Protein AF-A0A2V5J280-F1 (afdb_monomer)

Foldseek 3Di:
DDFQLVVVVVVVVVVVVVVVVVVVVVVVDPPDDDDDPPPPPDDDPPPPPDPDPDDPSLVSLLVVLVVLLVVLLVVLCVVCVVVVNNVLSVLLVLVPDPDDPRDDLCRVCVVVVHDSVVNVVVNVVSVVSSVVSSLVSSVVRDPDSVCSVVVVVVSVVSNVD

Secondary structure (DSSP, 8-state):
--BHHHHHHHHHHHHHHHHHHHHHHHHT-SS--PPPGGG--S----------SS-HHHHHHHHHHHHHHHHHHHHHHHHHHHTT-HHHHHHHHHTSS--TTPPPHHHHHHHHT--HHHHHHHHHHHHHHHHHHHHHHHHTTBSSGGGHHHHHHHHHHHHH-

Mean predicted aligned error: 12.56 Å

Structure (mmCIF, N/CA/C/O backbone):
data_AF-A0A2V5J280-F1
#
_entry.id   AF-A0A2V5J280-F1
#
loop_
_atom_site.group_PDB
_atom_site.id
_atom_site.type_symbol
_atom_site.label_atom_id
_atom_site.label_alt_id
_atom_site.label_comp_id
_atom_site.label_asym_id
_atom_site.label_entity_id
_atom_site.label_seq_id
_atom_site.pdbx_PDB_ins_code
_atom_site.Cartn_x
_atom_site.Cartn_y
_atom_site.Cartn_z
_atom_site.occupancy
_atom_site.B_iso_or_equiv
_atom_site.auth_seq_id
_atom_site.auth_comp_id
_atom_site.auth_asym_id
_atom_site.auth_atom_id
_atom_site.pdbx_PDB_model_num
ATOM 1 N N . LYS A 1 1 ? 8.731 -17.520 -13.869 1.00 51.38 1 LYS A N 1
ATOM 2 C CA . LYS A 1 1 ? 8.816 -16.417 -12.886 1.00 51.38 1 LYS A CA 1
ATOM 3 C C . LYS A 1 1 ? 8.892 -15.123 -13.667 1.00 51.38 1 LYS A C 1
ATOM 5 O O . LYS A 1 1 ? 9.883 -14.901 -14.351 1.00 51.38 1 LYS A O 1
ATOM 10 N N . GLY A 1 2 ? 7.802 -14.371 -13.708 1.00 60.06 2 GLY A N 1
ATOM 11 C CA . GLY A 1 2 ? 7.665 -13.209 -14.581 1.00 60.06 2 GLY A CA 1
ATOM 12 C C . GLY A 1 2 ? 6.849 -12.150 -13.865 1.00 60.06 2 GLY A C 1
ATOM 13 O O . GLY A 1 2 ? 5.784 -12.450 -13.335 1.00 60.06 2 GLY A O 1
ATOM 14 N N . ARG A 1 3 ? 7.379 -10.931 -13.819 1.00 78.38 3 ARG A N 1
ATOM 15 C CA . ARG A 1 3 ? 6.724 -9.770 -13.221 1.00 78.38 3 ARG A CA 1
ATOM 16 C C . ARG A 1 3 ? 6.436 -8.783 -14.330 1.00 78.38 3 ARG A C 1
ATOM 18 O O . ARG A 1 3 ? 7.346 -8.456 -15.098 1.00 78.38 3 ARG A O 1
ATOM 25 N N . LEU A 1 4 ? 5.190 -8.328 -14.426 1.00 73.00 4 LEU A N 1
ATOM 26 C CA . LEU A 1 4 ? 4.756 -7.458 -15.515 1.00 73.00 4 LEU A CA 1
ATOM 27 C C . LEU A 1 4 ? 5.586 -6.166 -15.553 1.00 73.00 4 LEU A C 1
ATOM 29 O O . LEU A 1 4 ? 6.034 -5.765 -16.621 1.00 73.00 4 LEU A O 1
ATOM 33 N N . ARG A 1 5 ? 5.892 -5.588 -14.383 1.00 82.38 5 ARG A N 1
ATOM 34 C CA . ARG A 1 5 ? 6.800 -4.441 -14.220 1.00 82.38 5 ARG A CA 1
ATOM 35 C C . ARG A 1 5 ? 8.151 -4.668 -14.899 1.00 82.38 5 ARG A C 1
ATOM 37 O O . ARG A 1 5 ? 8.549 -3.883 -15.754 1.00 82.38 5 ARG A O 1
ATOM 44 N N . SER A 1 6 ? 8.866 -5.732 -14.523 1.00 71.19 6 SER A N 1
ATOM 45 C CA . SER A 1 6 ? 10.226 -5.975 -15.022 1.00 71.19 6 SER A CA 1
ATOM 46 C C . SER A 1 6 ? 10.218 -6.250 -16.524 1.00 71.19 6 SER A C 1
ATOM 48 O O . SER A 1 6 ? 11.116 -5.815 -17.242 1.00 71.19 6 SER A O 1
ATOM 50 N N . PHE A 1 7 ? 9.174 -6.927 -17.005 1.00 71.19 7 PHE A N 1
ATOM 51 C CA . PHE A 1 7 ? 8.955 -7.150 -18.427 1.00 71.19 7 PHE A CA 1
ATOM 52 C C . PHE A 1 7 ? 8.720 -5.839 -19.192 1.00 71.19 7 PHE A C 1
ATOM 54 O O . PHE A 1 7 ? 9.367 -5.611 -20.214 1.00 71.19 7 PHE A O 1
ATOM 61 N N . LEU A 1 8 ? 7.844 -4.957 -18.699 1.00 68.62 8 LEU A N 1
ATOM 62 C CA . LEU A 1 8 ? 7.559 -3.659 -19.321 1.00 68.62 8 LEU A CA 1
ATOM 63 C C . LEU A 1 8 ? 8.782 -2.740 -19.308 1.00 68.62 8 LEU A C 1
ATOM 65 O O . LEU A 1 8 ? 9.104 -2.140 -20.329 1.00 68.62 8 LEU A O 1
ATOM 69 N N . LEU A 1 9 ? 9.497 -2.675 -18.187 1.00 74.19 9 LEU A N 1
ATOM 70 C CA . LEU A 1 9 ? 10.717 -1.886 -18.049 1.00 74.19 9 LEU A CA 1
ATOM 71 C C . LEU A 1 9 ? 11.825 -2.381 -18.987 1.00 74.19 9 LEU A C 1
ATOM 73 O O . LEU A 1 9 ? 12.452 -1.582 -19.682 1.00 74.19 9 LEU A O 1
ATOM 77 N N . GLY A 1 10 ? 12.028 -3.699 -19.061 1.00 64.44 10 GLY A N 1
ATOM 78 C CA . GLY A 1 10 ? 12.940 -4.310 -20.025 1.00 64.44 10 GLY A CA 1
ATOM 79 C C . GLY A 1 10 ? 12.536 -3.995 -21.466 1.00 64.44 10 GLY A C 1
ATOM 80 O O . GLY A 1 10 ? 13.361 -3.529 -22.248 1.00 64.44 10 GLY A O 1
ATOM 81 N N . SER A 1 11 ? 11.254 -4.161 -21.800 1.00 55.62 11 SER A N 1
ATOM 82 C CA . SER A 1 11 ? 10.712 -3.867 -23.136 1.00 55.62 11 SER A CA 1
ATOM 83 C C . SER A 1 11 ? 10.899 -2.398 -23.520 1.00 55.62 11 SER A C 1
ATOM 85 O O . SER A 1 11 ? 11.323 -2.103 -24.636 1.00 55.62 11 SER A O 1
ATOM 87 N N . LEU A 1 12 ? 10.664 -1.475 -22.584 1.00 55.09 12 LEU A N 1
ATOM 88 C CA . LEU A 1 12 ? 10.869 -0.042 -22.780 1.00 55.09 12 LEU A CA 1
ATOM 89 C C . LEU A 1 12 ? 12.350 0.299 -22.999 1.00 55.09 12 LEU A C 1
ATOM 91 O O . LEU A 1 12 ? 12.671 1.070 -23.901 1.00 55.09 12 LEU A O 1
ATOM 95 N N . LYS A 1 13 ? 13.266 -0.304 -22.229 1.00 67.88 13 LYS A N 1
ATOM 96 C CA . LYS A 1 13 ? 14.717 -0.150 -22.433 1.00 67.88 13 LYS A CA 1
ATOM 97 C C . LYS A 1 13 ? 15.140 -0.623 -23.821 1.00 67.88 13 LYS A C 1
ATOM 99 O O . LYS A 1 13 ? 15.868 0.093 -24.509 1.00 67.88 13 LYS A O 1
ATOM 104 N N . TYR A 1 14 ? 14.672 -1.798 -24.244 1.00 65.56 14 TYR A N 1
ATOM 105 C CA . TYR A 1 14 ? 14.968 -2.326 -25.576 1.00 65.56 14 TYR A CA 1
ATOM 106 C C . TYR A 1 14 ? 14.427 -1.415 -26.675 1.00 65.56 14 TYR A C 1
ATOM 108 O O . TYR A 1 14 ? 15.167 -1.101 -27.606 1.00 65.56 14 TYR A O 1
ATOM 116 N N . PHE A 1 15 ? 13.190 -0.937 -26.534 1.00 53.22 15 PHE A N 1
ATOM 117 C CA . PHE A 1 15 ? 12.576 0.001 -27.469 1.00 53.22 15 PHE A CA 1
ATOM 118 C C . PHE A 1 15 ? 13.385 1.302 -27.596 1.00 53.22 15 PHE A C 1
ATOM 120 O O . PHE A 1 15 ? 13.767 1.682 -28.700 1.00 53.22 15 PHE A O 1
ATOM 127 N N . LEU A 1 16 ? 13.739 1.949 -26.480 1.00 59.25 16 LEU A N 1
ATOM 128 C CA . LEU A 1 16 ? 14.529 3.189 -26.493 1.00 59.25 16 LEU A CA 1
ATOM 129 C C . LEU A 1 16 ? 15.941 2.983 -27.067 1.00 59.25 16 LEU A C 1
ATOM 131 O O . LEU A 1 16 ? 16.455 3.836 -27.795 1.00 59.25 16 LEU A O 1
ATOM 135 N N . ALA A 1 17 ? 16.577 1.847 -26.769 1.00 66.00 17 ALA A N 1
ATOM 136 C CA . ALA A 1 17 ? 17.884 1.502 -27.323 1.00 66.00 17 ALA A CA 1
ATOM 137 C C . ALA A 1 17 ? 17.823 1.221 -28.834 1.00 66.00 17 ALA A C 1
ATOM 139 O O . ALA A 1 17 ? 18.771 1.538 -29.558 1.00 66.00 17 ALA A O 1
ATOM 140 N N . ASP A 1 18 ? 16.737 0.620 -29.323 1.00 62.66 18 ASP A N 1
ATOM 141 C CA . ASP A 1 18 ? 16.501 0.397 -30.750 1.00 62.66 18 ASP A CA 1
ATOM 142 C C . ASP A 1 18 ? 16.244 1.710 -31.495 1.00 62.66 18 ASP A C 1
ATOM 144 O O . ASP A 1 18 ? 16.925 1.992 -32.480 1.00 62.66 18 ASP A O 1
ATOM 148 N N . GLU A 1 19 ? 15.394 2.585 -30.957 1.00 59.28 19 GLU A N 1
ATOM 149 C CA . GLU A 1 19 ? 15.134 3.908 -31.533 1.00 59.28 19 GLU A CA 1
ATOM 150 C C . GLU A 1 19 ? 16.397 4.780 -31.571 1.00 59.28 19 GLU A C 1
ATOM 152 O O . GLU A 1 19 ? 16.691 5.411 -32.590 1.00 59.28 19 GLU A O 1
ATOM 157 N N . ARG A 1 20 ? 17.240 4.744 -30.528 1.00 54.03 20 ARG A N 1
ATOM 158 C CA . ARG A 1 20 ? 18.543 5.434 -30.544 1.00 54.03 20 ARG A CA 1
ATOM 159 C C . ARG A 1 20 ? 19.475 4.859 -31.614 1.00 54.03 20 ARG A C 1
ATOM 161 O O . ARG A 1 20 ? 20.142 5.626 -32.312 1.00 54.03 20 ARG A O 1
ATOM 168 N N . ARG A 1 21 ? 19.520 3.531 -31.785 1.00 59.41 21 ARG A N 1
ATOM 169 C CA . ARG A 1 21 ? 20.294 2.879 -32.859 1.00 59.41 21 ARG A CA 1
ATOM 170 C C . ARG A 1 21 ? 19.763 3.259 -34.238 1.00 59.41 21 ARG A C 1
ATOM 172 O O . ARG A 1 21 ? 20.570 3.577 -35.108 1.00 59.41 21 ARG A O 1
ATOM 179 N N . ARG A 1 22 ? 18.445 3.306 -34.431 1.00 52.78 22 ARG A N 1
ATOM 180 C CA . ARG A 1 22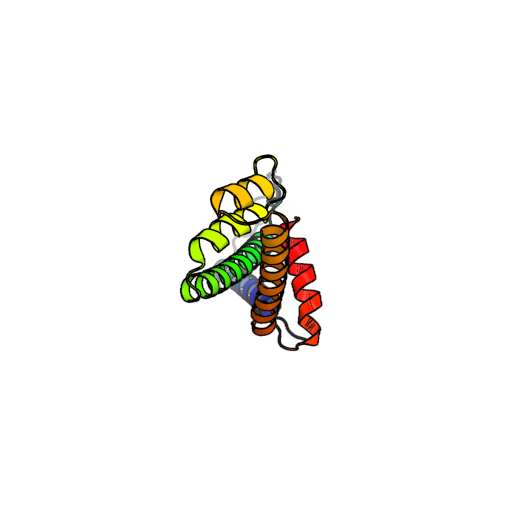 ? 17.784 3.696 -35.683 1.00 52.78 22 ARG A CA 1
ATOM 181 C C . ARG A 1 22 ? 18.035 5.161 -36.032 1.00 52.78 22 ARG A C 1
ATOM 183 O O . ARG A 1 22 ? 18.444 5.449 -37.154 1.00 52.78 22 ARG A O 1
ATOM 190 N N . ALA A 1 23 ? 17.897 6.075 -35.073 1.00 51.69 23 ALA A N 1
ATOM 191 C CA . ALA A 1 23 ? 18.214 7.493 -35.245 1.00 51.69 23 ALA A CA 1
ATOM 192 C C . ALA A 1 23 ? 19.701 7.714 -35.588 1.00 51.69 23 ALA A C 1
ATOM 194 O O . ALA A 1 23 ? 20.034 8.517 -36.462 1.00 51.69 23 ALA A O 1
ATOM 195 N N . MET A 1 24 ? 20.605 6.954 -34.961 1.00 53.75 24 MET A N 1
ATOM 196 C CA . MET A 1 24 ? 22.036 6.965 -35.289 1.00 53.75 24 MET A CA 1
ATOM 197 C C . MET A 1 24 ? 22.349 6.293 -36.636 1.00 53.75 24 MET A C 1
ATOM 199 O O . MET A 1 24 ? 23.300 6.695 -37.300 1.00 53.75 24 MET A O 1
ATOM 203 N N . ALA A 1 25 ? 21.581 5.287 -37.062 1.00 54.84 25 ALA A N 1
ATOM 204 C CA . ALA A 1 25 ? 21.720 4.639 -38.368 1.00 54.84 25 ALA A CA 1
ATOM 205 C C . ALA A 1 25 ? 21.232 5.546 -39.511 1.00 54.84 25 ALA A C 1
ATOM 207 O O . ALA A 1 25 ? 21.861 5.589 -40.564 1.00 54.84 25 ALA A O 1
ATOM 208 N N . ILE A 1 26 ? 20.182 6.344 -39.282 1.00 47.81 26 ILE A N 1
ATOM 209 C CA . ILE A 1 26 ? 19.717 7.390 -40.210 1.00 47.81 26 ILE A CA 1
ATOM 210 C C . ILE A 1 26 ? 20.802 8.460 -40.404 1.00 47.81 26 ILE A C 1
ATOM 212 O O . ILE A 1 26 ? 21.074 8.865 -41.534 1.00 47.81 26 ILE A O 1
ATOM 216 N N . LYS A 1 27 ? 21.492 8.857 -39.327 1.00 48.56 27 LYS A N 1
ATOM 217 C CA . LYS A 1 27 ? 22.636 9.785 -39.390 1.00 48.56 27 LYS A CA 1
ATOM 218 C C . LYS A 1 27 ? 23.897 9.183 -40.032 1.00 48.56 27 LYS A C 1
ATOM 220 O O . LYS A 1 27 ? 24.777 9.938 -40.427 1.00 48.56 27 LYS A O 1
ATOM 225 N N . ARG A 1 28 ? 23.984 7.854 -40.190 1.00 52.88 28 ARG A N 1
ATOM 226 C CA . ARG A 1 28 ? 25.092 7.148 -40.870 1.00 52.88 28 ARG A CA 1
ATOM 227 C C . ARG A 1 28 ? 24.903 6.990 -42.381 1.00 52.88 28 ARG A C 1
ATOM 229 O O . ARG A 1 28 ? 25.608 6.195 -42.986 1.00 52.88 28 ARG A O 1
ATOM 236 N N . GLY A 1 29 ? 23.997 7.766 -42.978 1.00 47.84 29 GLY A N 1
ATOM 237 C CA . GLY A 1 29 ? 23.864 7.899 -44.423 1.00 47.84 29 GLY A CA 1
ATOM 238 C C . GLY A 1 29 ? 23.331 6.634 -45.092 1.00 47.84 29 GLY A C 1
ATOM 239 O O . GLY A 1 29 ? 23.993 5.604 -45.164 1.00 47.84 29 GLY A O 1
ATOM 240 N N . LYS A 1 30 ? 22.149 6.728 -45.702 1.00 50.09 30 LYS A N 1
ATOM 241 C CA . LYS A 1 30 ? 21.726 5.787 -46.749 1.00 50.09 30 LYS A CA 1
ATOM 242 C C . LYS A 1 30 ? 22.622 5.960 -47.993 1.00 50.09 30 LYS A C 1
ATOM 244 O O . LYS A 1 30 ? 22.181 6.498 -48.999 1.00 50.09 30 LYS A O 1
ATOM 249 N N . GLY A 1 31 ? 23.894 5.569 -47.903 1.00 52.66 31 GLY A N 1
ATOM 250 C CA . GLY A 1 31 ? 24.839 5.559 -49.023 1.00 52.66 31 GLY A CA 1
ATOM 251 C C . GLY A 1 31 ? 25.473 6.901 -49.415 1.00 52.66 31 GLY A C 1
ATOM 252 O O . GLY A 1 31 ? 26.008 6.992 -50.514 1.00 52.66 31 GLY A O 1
ATOM 253 N N . GLN A 1 32 ? 25.461 7.935 -48.564 1.00 51.81 32 GLN A N 1
ATOM 254 C CA . GLN A 1 32 ? 26.225 9.168 -48.823 1.00 51.81 32 GLN A CA 1
ATOM 255 C C . GLN A 1 32 ? 27.536 9.216 -48.033 1.00 51.81 32 GLN A C 1
ATOM 257 O O . GLN A 1 32 ? 27.611 8.788 -46.883 1.00 51.81 32 GLN A O 1
ATOM 262 N N . ARG A 1 33 ? 28.575 9.725 -48.707 1.00 45.72 33 ARG A N 1
ATOM 263 C CA . ARG A 1 33 ? 29.980 9.739 -48.285 1.00 45.72 33 ARG A CA 1
ATOM 264 C C . ARG A 1 33 ? 30.127 10.447 -46.931 1.00 45.72 33 ARG A C 1
ATOM 266 O O . ARG A 1 33 ? 29.888 11.646 -46.831 1.00 45.72 33 ARG A O 1
ATOM 273 N N . LEU A 1 34 ? 30.520 9.690 -45.906 1.00 51.69 34 LEU A N 1
ATOM 274 C CA . LEU A 1 34 ? 30.867 10.213 -44.585 1.00 51.69 34 LEU A CA 1
ATOM 275 C C . LEU A 1 34 ? 32.023 11.215 -44.729 1.00 51.69 34 LEU A C 1
ATOM 277 O O . LEU A 1 34 ? 33.026 10.908 -45.375 1.00 51.69 34 LEU A O 1
ATOM 281 N N . ILE A 1 35 ? 31.875 12.410 -44.153 1.00 55.31 35 ILE A N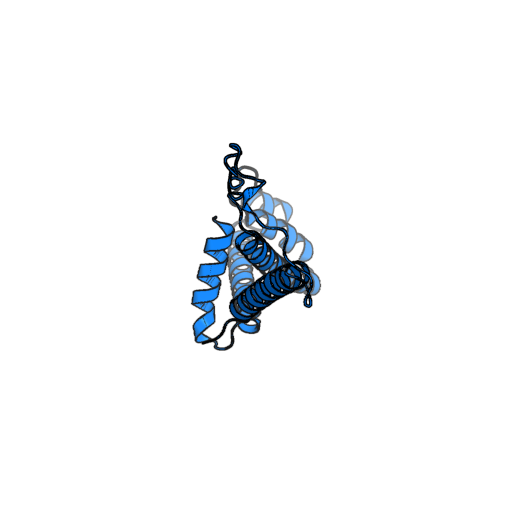 1
ATOM 282 C CA . ILE A 1 35 ? 32.963 13.393 -44.079 1.00 55.31 35 ILE A CA 1
ATOM 283 C C . ILE A 1 35 ? 34.039 12.814 -43.143 1.00 55.31 35 ILE A C 1
ATOM 285 O O . ILE A 1 35 ? 33.699 12.439 -42.018 1.00 55.31 35 ILE A O 1
ATOM 289 N N . PRO A 1 36 ? 35.310 12.712 -43.574 1.00 46.28 36 PRO A N 1
ATOM 290 C CA . PRO A 1 36 ? 36.374 12.163 -42.742 1.00 46.28 36 PRO A CA 1
ATOM 291 C C . PRO A 1 36 ? 36.568 12.966 -41.447 1.00 46.28 36 PRO A C 1
ATOM 293 O O . PRO A 1 36 ? 36.678 14.195 -41.458 1.00 46.28 36 PRO A O 1
ATOM 296 N N . LEU A 1 37 ? 36.601 12.248 -40.323 1.00 47.44 37 LEU A N 1
ATOM 297 C CA . LEU A 1 37 ? 36.674 12.777 -38.956 1.00 47.44 37 LEU A CA 1
ATOM 298 C C . LEU A 1 37 ? 38.063 13.326 -38.580 1.00 47.44 37 LEU A C 1
ATOM 300 O O . LEU A 1 37 ? 38.272 13.733 -37.439 1.00 47.44 37 LEU A O 1
ATOM 304 N N . GLU A 1 38 ? 39.019 13.380 -39.513 1.00 49.34 38 GLU A N 1
ATOM 305 C CA . GLU A 1 38 ? 40.348 13.945 -39.250 1.00 49.34 38 GLU A CA 1
ATOM 306 C C . GLU A 1 38 ? 40.357 15.481 -39.117 1.00 49.34 38 GLU A C 1
ATOM 308 O O . GLU A 1 38 ? 41.376 16.044 -38.730 1.00 49.34 38 GLU A O 1
ATOM 313 N N . ARG A 1 39 ? 39.238 16.178 -39.379 1.00 44.38 39 ARG A N 1
ATOM 314 C CA . ARG A 1 39 ? 39.139 17.649 -39.241 1.00 44.38 39 ARG A CA 1
ATOM 315 C C . ARG A 1 39 ? 38.544 18.159 -37.918 1.00 44.38 39 ARG A C 1
ATOM 317 O O . ARG A 1 39 ? 38.405 19.365 -37.767 1.00 44.38 39 ARG A O 1
ATOM 324 N N . LEU A 1 40 ? 38.227 17.283 -36.960 1.00 44.53 40 LEU A N 1
ATOM 325 C CA . LEU A 1 40 ? 37.669 17.655 -35.643 1.00 44.53 40 LEU A CA 1
ATOM 326 C C . LEU A 1 40 ? 38.573 17.242 -34.469 1.00 44.53 40 LEU A C 1
ATOM 328 O O . LEU A 1 40 ? 38.092 16.938 -33.382 1.00 44.53 40 LEU A O 1
ATOM 332 N N . ARG A 1 41 ? 39.893 17.195 -34.673 1.00 49.41 41 ARG A N 1
ATOM 333 C CA . ARG A 1 41 ? 40.849 17.016 -33.572 1.00 49.41 41 ARG A CA 1
ATOM 334 C C . ARG A 1 41 ? 41.496 18.342 -33.200 1.00 49.41 41 ARG A C 1
ATOM 336 O O . ARG A 1 41 ? 42.614 18.599 -33.626 1.00 49.41 41 ARG A O 1
ATOM 343 N N . VAL A 1 42 ? 40.801 19.142 -32.395 1.00 41.56 42 VAL A N 1
ATOM 344 C CA . VAL A 1 42 ? 41.424 20.109 -31.481 1.00 41.56 42 VAL A CA 1
ATOM 345 C C . VAL A 1 42 ? 40.571 20.155 -30.208 1.00 41.56 42 VAL A C 1
ATOM 347 O O . VAL A 1 42 ? 39.492 20.728 -30.210 1.00 41.56 42 VAL A O 1
ATOM 350 N N . ASP A 1 43 ? 41.043 19.455 -29.176 1.00 42.91 43 ASP A N 1
ATOM 351 C CA . ASP A 1 43 ? 40.823 19.698 -27.741 1.00 42.91 43 ASP A CA 1
ATOM 352 C C . ASP A 1 43 ? 39.463 20.211 -27.247 1.00 42.91 43 ASP A C 1
ATOM 354 O O . ASP A 1 43 ? 39.387 21.189 -26.509 1.00 42.91 43 ASP A O 1
ATOM 358 N N . GLU A 1 44 ? 38.397 19.456 -27.484 1.00 41.28 44 GLU A N 1
ATOM 359 C CA . GLU A 1 44 ? 37.287 19.446 -26.532 1.00 41.28 44 GLU A CA 1
ATOM 360 C C . GLU A 1 44 ? 37.211 18.058 -25.918 1.00 41.28 44 GLU A C 1
ATOM 362 O O . GLU A 1 44 ? 36.785 17.078 -26.534 1.00 41.28 44 GLU A O 1
ATOM 367 N N . ARG A 1 45 ? 37.683 17.971 -24.668 1.00 41.34 45 ARG A N 1
ATOM 368 C CA . ARG A 1 45 ? 37.212 16.964 -23.725 1.00 41.34 45 ARG A CA 1
ATOM 369 C C . ARG A 1 45 ? 35.694 16.974 -23.838 1.00 41.34 45 ARG A C 1
ATOM 371 O O . ARG A 1 45 ? 35.053 17.909 -23.377 1.00 41.34 45 ARG A O 1
ATOM 378 N N . ILE A 1 46 ? 35.140 15.957 -24.489 1.00 42.72 46 ILE A N 1
ATOM 379 C CA . ILE A 1 46 ? 33.724 15.643 -24.384 1.00 42.72 46 ILE A CA 1
ATOM 380 C C . ILE A 1 46 ? 33.543 15.298 -22.910 1.00 42.72 46 ILE A C 1
ATOM 382 O O . ILE A 1 46 ? 33.798 14.168 -22.492 1.00 42.72 46 ILE A O 1
ATOM 386 N N . GLU A 1 47 ? 33.230 16.306 -22.102 1.00 40.69 47 GLU A N 1
ATOM 387 C CA . GLU A 1 47 ? 32.708 16.113 -20.767 1.00 40.69 47 GLU A CA 1
ATOM 388 C C . GLU A 1 47 ? 31.442 15.290 -20.971 1.00 40.69 47 GLU A C 1
ATOM 390 O O . GLU A 1 47 ? 30.422 15.773 -21.458 1.00 40.69 47 GLU A O 1
ATOM 395 N N . MET A 1 48 ? 31.551 13.984 -20.718 1.00 47.72 48 MET A N 1
ATOM 396 C CA . MET A 1 48 ? 30.378 13.168 -20.476 1.00 47.72 48 MET A CA 1
ATOM 397 C C . MET A 1 48 ? 29.619 13.892 -19.372 1.00 47.72 48 MET A C 1
ATOM 399 O O . MET A 1 48 ? 30.148 14.006 -18.265 1.00 47.72 48 MET A O 1
ATOM 403 N N . GLU A 1 49 ? 28.437 14.422 -19.697 1.00 44.44 49 GLU A N 1
ATOM 404 C CA . GLU A 1 49 ? 27.526 14.990 -18.707 1.00 44.44 49 GLU A CA 1
ATOM 405 C C . GLU A 1 49 ? 27.509 14.065 -17.482 1.00 44.44 49 GLU A C 1
ATOM 407 O O . GLU A 1 49 ? 27.383 12.840 -17.651 1.00 44.44 49 GLU A O 1
ATOM 412 N N . PRO A 1 50 ? 27.673 14.606 -16.261 1.00 47.69 50 PRO A N 1
ATOM 413 C CA . PRO A 1 50 ? 27.493 13.810 -15.067 1.00 47.69 50 PRO A CA 1
ATOM 414 C C . PRO A 1 50 ? 26.089 13.220 -15.150 1.00 47.69 50 PRO A C 1
ATOM 416 O O . PRO A 1 50 ? 25.110 13.958 -15.229 1.00 47.69 50 PRO A O 1
ATOM 419 N N . SER A 1 51 ? 26.007 11.888 -15.216 1.00 57.28 51 SER A N 1
ATOM 420 C CA . SER A 1 51 ? 24.730 11.183 -15.199 1.00 57.28 51 SER A CA 1
ATOM 421 C C . SER A 1 51 ? 23.938 11.712 -14.013 1.00 57.28 51 SER A C 1
ATOM 423 O O . SER A 1 51 ? 24.432 11.637 -12.886 1.00 57.28 51 SER A O 1
ATOM 425 N N . ASP A 1 52 ? 22.741 12.239 -14.271 1.00 55.44 52 ASP A N 1
ATOM 426 C CA . ASP A 1 52 ? 21.790 12.582 -13.218 1.00 55.44 52 ASP A CA 1
ATOM 427 C C . ASP A 1 52 ? 21.774 11.435 -12.191 1.00 55.44 52 ASP A C 1
ATOM 429 O O . ASP A 1 52 ? 21.709 10.262 -12.595 1.00 55.44 52 ASP A O 1
ATOM 433 N N . PRO A 1 53 ? 21.854 11.720 -10.878 1.00 64.94 53 PRO A N 1
ATOM 434 C CA . PRO A 1 53 ? 21.879 10.673 -9.857 1.00 64.94 53 PRO A CA 1
ATOM 435 C C . PRO A 1 53 ? 20.592 9.834 -9.870 1.00 64.94 53 PRO A C 1
ATOM 437 O O . PRO A 1 53 ? 20.570 8.718 -9.356 1.00 64.94 53 PRO A O 1
ATOM 440 N N . VAL A 1 54 ? 19.527 10.349 -10.494 1.00 73.12 54 VAL A N 1
ATOM 441 C CA . VAL A 1 54 ? 18.244 9.675 -10.666 1.00 73.12 54 VAL A CA 1
ATOM 442 C C . VAL A 1 54 ? 18.118 9.152 -12.095 1.00 73.12 54 VAL A C 1
ATOM 444 O O . VAL A 1 54 ? 17.949 9.905 -13.052 1.00 73.12 54 VAL A O 1
ATOM 447 N N . THR A 1 55 ? 18.134 7.830 -12.248 1.00 83.19 55 THR A N 1
ATOM 448 C CA . THR A 1 55 ? 17.924 7.198 -13.556 1.00 83.19 55 THR A CA 1
ATOM 449 C C . THR A 1 55 ? 16.437 7.162 -13.932 1.00 83.19 55 THR A C 1
ATOM 451 O O . THR A 1 55 ? 15.555 7.098 -13.074 1.00 83.19 55 THR A O 1
ATOM 454 N N . ALA A 1 56 ? 16.128 7.124 -15.233 1.00 82.25 56 ALA A N 1
ATOM 455 C CA . ALA A 1 56 ? 14.749 6.964 -15.713 1.00 82.25 56 ALA A CA 1
ATOM 456 C C . ALA A 1 56 ? 14.067 5.683 -15.182 1.00 82.25 56 ALA A C 1
ATOM 458 O O . ALA A 1 56 ? 12.849 5.651 -15.007 1.00 82.25 56 ALA A O 1
ATOM 459 N N . GLU A 1 57 ? 14.853 4.642 -14.896 1.00 81.06 57 GLU A N 1
ATOM 460 C CA . GLU A 1 57 ? 14.397 3.405 -14.259 1.00 81.06 57 GLU A CA 1
ATOM 461 C C . GLU A 1 57 ? 13.910 3.647 -12.829 1.00 81.06 57 GLU A C 1
ATOM 463 O O . GLU A 1 57 ? 12.797 3.246 -12.502 1.00 81.06 57 GLU A O 1
ATOM 468 N N . MET A 1 58 ? 14.672 4.385 -12.016 1.00 82.94 58 MET A N 1
ATOM 469 C CA . MET A 1 58 ? 14.255 4.745 -10.656 1.00 82.94 58 MET A CA 1
ATOM 470 C C . MET A 1 58 ? 12.974 5.586 -10.658 1.00 82.94 58 MET A C 1
ATOM 472 O O . MET A 1 58 ? 12.072 5.339 -9.861 1.00 82.94 58 MET A O 1
ATOM 476 N N . ILE A 1 59 ? 12.842 6.540 -11.590 1.00 86.62 59 ILE A N 1
ATOM 477 C CA . ILE A 1 59 ? 11.615 7.346 -11.729 1.00 86.62 59 ILE A CA 1
ATOM 478 C C . ILE A 1 59 ? 10.422 6.453 -12.075 1.00 86.62 59 ILE A C 1
ATOM 480 O O . ILE A 1 59 ? 9.345 6.614 -11.499 1.00 86.62 59 ILE A O 1
ATOM 484 N N . TYR A 1 60 ? 10.600 5.527 -13.019 1.00 86.06 60 TYR A N 1
ATOM 485 C CA . TYR A 1 60 ? 9.558 4.584 -13.412 1.00 86.06 60 TYR A CA 1
ATOM 486 C C . TYR A 1 60 ? 9.129 3.701 -12.237 1.00 86.06 60 TYR A C 1
ATOM 488 O O . TYR A 1 60 ? 7.936 3.623 -11.946 1.00 86.06 60 TYR A O 1
ATOM 496 N N . GLU A 1 61 ? 10.081 3.079 -11.538 1.00 87.75 61 GLU A N 1
ATOM 497 C CA . GLU A 1 61 ? 9.776 2.196 -10.413 1.00 87.75 61 GLU A CA 1
ATOM 498 C C . GLU A 1 61 ? 9.107 2.957 -9.265 1.00 87.75 61 GLU 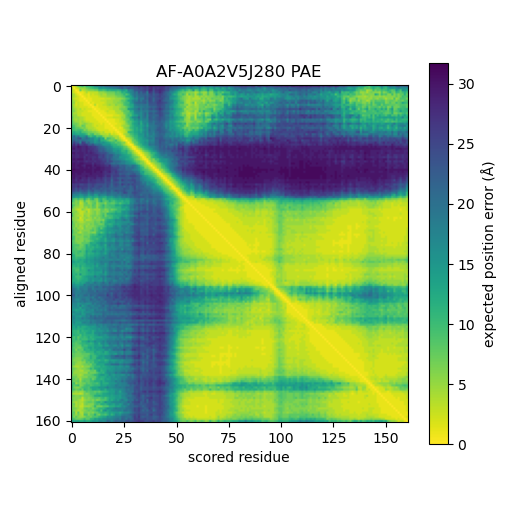A C 1
ATOM 500 O O . GLU A 1 61 ? 8.107 2.487 -8.725 1.00 87.75 61 GLU A O 1
ATOM 505 N N . ARG A 1 62 ? 9.577 4.168 -8.941 1.00 86.81 62 ARG A N 1
ATOM 506 C CA . ARG A 1 62 ? 8.979 4.997 -7.887 1.00 86.81 62 ARG A CA 1
ATOM 507 C C . ARG A 1 62 ? 7.562 5.438 -8.232 1.00 86.81 62 ARG A C 1
ATOM 509 O O . ARG A 1 62 ? 6.681 5.387 -7.379 1.00 86.81 62 ARG A O 1
ATOM 516 N N . ARG A 1 63 ? 7.310 5.825 -9.487 1.00 90.00 63 ARG A N 1
ATOM 517 C CA . ARG A 1 63 ? 5.950 6.140 -9.958 1.00 90.00 63 ARG A CA 1
ATOM 518 C C . ARG A 1 63 ? 5.037 4.927 -9.867 1.00 90.00 63 ARG A C 1
ATOM 520 O O . ARG A 1 63 ? 3.935 5.055 -9.351 1.00 90.00 63 ARG A O 1
ATOM 527 N N . TRP A 1 64 ? 5.503 3.765 -10.318 1.00 91.69 64 TRP A N 1
ATOM 528 C CA . TRP A 1 64 ? 4.751 2.519 -10.193 1.00 91.69 64 TRP A CA 1
ATOM 529 C C . TRP A 1 64 ? 4.396 2.217 -8.730 1.00 91.69 64 TRP A C 1
ATOM 531 O O . TRP A 1 64 ? 3.224 1.993 -8.435 1.00 91.69 64 TRP A O 1
ATOM 541 N N . ALA A 1 65 ? 5.367 2.282 -7.814 1.00 88.19 65 ALA A N 1
ATOM 542 C CA . ALA A 1 65 ? 5.143 2.024 -6.393 1.00 88.19 65 ALA A CA 1
ATOM 543 C C . ALA A 1 65 ? 4.093 2.980 -5.798 1.00 88.19 65 ALA A C 1
ATOM 545 O O . ALA A 1 65 ? 3.158 2.533 -5.135 1.00 88.19 65 ALA A O 1
ATOM 546 N N . LEU A 1 66 ? 4.190 4.282 -6.096 1.00 86.62 66 LEU A N 1
ATOM 547 C CA . LEU A 1 66 ? 3.212 5.280 -5.650 1.00 86.62 66 LEU A CA 1
ATOM 548 C C . LEU A 1 66 ? 1.806 5.007 -6.202 1.00 86.62 66 LEU A C 1
ATOM 550 O O . LEU A 1 66 ? 0.841 5.061 -5.443 1.00 86.62 66 LEU A O 1
ATOM 554 N N . THR A 1 67 ? 1.682 4.659 -7.486 1.00 89.00 67 THR A N 1
ATOM 555 C CA . THR A 1 67 ? 0.388 4.324 -8.100 1.00 89.00 67 THR A CA 1
ATOM 556 C C . THR A 1 67 ? -0.243 3.085 -7.464 1.00 89.00 67 THR A C 1
ATOM 558 O O . THR A 1 67 ? -1.447 3.075 -7.214 1.00 89.00 67 THR A O 1
ATOM 561 N N . VAL A 1 68 ? 0.546 2.050 -7.152 1.00 88.69 68 VAL A N 1
ATOM 562 C CA . VAL A 1 68 ? 0.041 0.864 -6.441 1.00 88.69 68 VAL A CA 1
ATOM 563 C C . VAL A 1 68 ? -0.524 1.262 -5.074 1.00 88.69 68 VAL A C 1
ATOM 565 O O . VAL A 1 68 ? -1.658 0.906 -4.757 1.00 88.69 68 VAL A O 1
ATOM 568 N N . LEU A 1 69 ? 0.215 2.044 -4.281 1.00 85.81 69 LEU A N 1
ATOM 569 C CA . LEU A 1 69 ? -0.256 2.499 -2.967 1.00 85.81 69 LEU A CA 1
ATOM 570 C C . LEU A 1 69 ? -1.518 3.369 -3.059 1.00 85.81 69 LEU A C 1
ATOM 572 O O . LEU A 1 69 ? -2.436 3.215 -2.250 1.00 85.81 69 LEU A O 1
ATOM 576 N N . GLU A 1 70 ? -1.589 4.263 -4.046 1.00 87.88 70 GLU A N 1
ATOM 577 C CA . GLU A 1 70 ? -2.753 5.120 -4.284 1.00 87.88 70 GLU A CA 1
ATOM 578 C C . GLU A 1 70 ? -4.006 4.302 -4.624 1.00 87.88 70 GLU A C 1
ATOM 580 O O . GLU A 1 70 ? -5.079 4.556 -4.065 1.00 87.88 70 GLU A O 1
ATOM 585 N N . ASN A 1 71 ? -3.871 3.277 -5.469 1.00 89.25 71 ASN A N 1
ATOM 586 C CA . ASN A 1 71 ? -4.968 2.372 -5.812 1.00 89.25 71 ASN A CA 1
ATOM 587 C C . ASN A 1 71 ? -5.468 1.603 -4.583 1.00 89.25 71 ASN A C 1
ATOM 589 O O . ASN A 1 71 ? -6.675 1.562 -4.329 1.00 89.25 71 ASN A O 1
ATOM 593 N N . VAL A 1 72 ? -4.554 1.056 -3.773 1.00 88.25 72 VAL A N 1
ATOM 594 C CA . VAL A 1 72 ? -4.893 0.352 -2.525 1.00 88.25 72 VAL A CA 1
ATOM 595 C C . VAL A 1 72 ? -5.639 1.275 -1.560 1.00 88.25 72 VAL A C 1
ATOM 597 O O . VAL A 1 72 ? -6.693 0.904 -1.038 1.00 88.25 72 VAL A O 1
ATOM 600 N N . LEU A 1 73 ? -5.128 2.490 -1.334 1.00 86.00 73 LEU A N 1
ATOM 601 C CA . LEU A 1 73 ? -5.776 3.475 -0.463 1.00 86.00 73 LEU A CA 1
ATOM 602 C C . LEU A 1 73 ? -7.154 3.887 -0.986 1.00 86.00 73 LEU A C 1
ATOM 604 O O . LEU A 1 73 ? -8.077 4.061 -0.190 1.00 86.00 73 LEU A O 1
ATOM 608 N N . SER A 1 74 ? -7.311 4.024 -2.302 1.00 90.94 74 SER A N 1
ATOM 609 C CA . SER A 1 74 ? -8.586 4.379 -2.933 1.00 90.94 74 SER A CA 1
ATOM 610 C C . SER A 1 74 ? -9.625 3.267 -2.782 1.00 90.94 74 SER A C 1
ATOM 612 O O . SER A 1 74 ? -10.767 3.545 -2.413 1.00 90.94 74 SER A O 1
ATOM 614 N N . ARG A 1 75 ? -9.227 2.001 -2.972 1.00 92.62 75 ARG A N 1
ATOM 615 C CA . ARG A 1 75 ? -10.087 0.832 -2.720 1.00 92.62 75 ARG A CA 1
ATOM 616 C C . ARG A 1 75 ? -10.506 0.753 -1.253 1.00 92.62 75 ARG A C 1
ATOM 618 O O . ARG A 1 75 ? -11.692 0.618 -0.964 1.00 92.62 75 ARG A O 1
ATOM 625 N N . LEU A 1 76 ? -9.562 0.921 -0.325 1.00 90.06 76 LEU A N 1
ATOM 626 C CA . LEU A 1 76 ? -9.853 0.919 1.110 1.00 90.06 76 LEU A CA 1
ATOM 627 C C . LEU A 1 76 ? -10.809 2.055 1.503 1.00 90.06 76 LEU A C 1
ATOM 629 O O . LEU A 1 76 ? -11.733 1.846 2.289 1.00 90.06 76 LEU A O 1
ATOM 633 N N . LYS A 1 77 ? -10.628 3.250 0.927 1.00 90.69 77 LYS A N 1
ATOM 634 C CA . LYS A 1 77 ? -11.536 4.385 1.126 1.00 90.69 77 LYS A CA 1
ATOM 635 C C . LYS A 1 77 ? -12.952 4.049 0.673 1.00 90.69 77 LYS A C 1
ATOM 637 O O . LYS A 1 77 ? -13.895 4.319 1.413 1.00 90.69 77 LYS A O 1
ATOM 642 N N . ALA A 1 78 ? -13.100 3.449 -0.508 1.00 93.31 78 ALA A N 1
ATOM 643 C CA . ALA A 1 78 ? -14.399 3.049 -1.037 1.00 93.31 78 ALA A CA 1
ATOM 644 C C . ALA A 1 78 ? -15.104 2.046 -0.107 1.00 93.31 78 ALA A C 1
ATOM 646 O O . ALA A 1 78 ? -16.273 2.240 0.220 1.00 93.31 78 ALA A O 1
ATOM 647 N N . GLU A 1 79 ? -14.390 1.040 0.410 1.00 94.06 79 GLU A N 1
ATOM 648 C CA . GLU A 1 79 ? -14.947 0.088 1.385 1.00 94.06 79 GLU A CA 1
ATOM 649 C C . GLU A 1 79 ? -15.486 0.802 2.634 1.00 94.06 79 GLU A C 1
ATOM 651 O O . GLU A 1 79 ? -16.636 0.599 3.028 1.00 94.06 79 GLU A O 1
ATOM 656 N N . TYR A 1 80 ? -14.706 1.715 3.217 1.00 92.00 80 TYR A N 1
ATOM 657 C CA . TYR A 1 80 ? -15.145 2.482 4.386 1.00 92.00 80 TYR A CA 1
ATOM 658 C C . TYR A 1 80 ? -16.309 3.428 4.078 1.00 92.00 80 TYR A C 1
ATOM 660 O O . TYR A 1 80 ? -17.191 3.593 4.919 1.00 92.00 80 TYR A O 1
ATOM 668 N N . GLN A 1 81 ? -16.350 4.028 2.887 1.00 94.19 81 GLN A N 1
ATOM 669 C CA . GLN A 1 81 ? -17.466 4.868 2.452 1.00 94.19 81 GLN A CA 1
ATOM 670 C C . GLN A 1 81 ? -18.759 4.063 2.317 1.00 94.19 81 GLN A C 1
ATOM 672 O O . GLN A 1 81 ? -19.787 4.487 2.839 1.00 94.19 81 GLN A O 1
ATOM 677 N N . THR A 1 82 ? -18.708 2.884 1.688 1.00 95.56 82 THR A N 1
ATOM 678 C CA . THR A 1 82 ? -19.886 2.007 1.559 1.00 95.56 82 THR A CA 1
ATOM 679 C C . THR A 1 82 ? -20.410 1.527 2.912 1.00 95.56 82 THR A C 1
ATOM 681 O O . THR A 1 82 ? -21.615 1.377 3.084 1.00 95.56 82 THR A O 1
ATOM 684 N N . ALA A 1 83 ? -19.525 1.366 3.900 1.00 93.00 83 ALA A N 1
ATOM 685 C CA . ALA A 1 83 ? -19.880 1.018 5.273 1.00 93.00 83 ALA A CA 1
ATOM 686 C C . ALA A 1 83 ? -20.323 2.220 6.138 1.00 93.00 83 ALA A C 1
ATOM 688 O O . ALA A 1 83 ? -20.534 2.051 7.337 1.00 93.00 83 ALA A O 1
ATOM 689 N N . GLY A 1 84 ? -2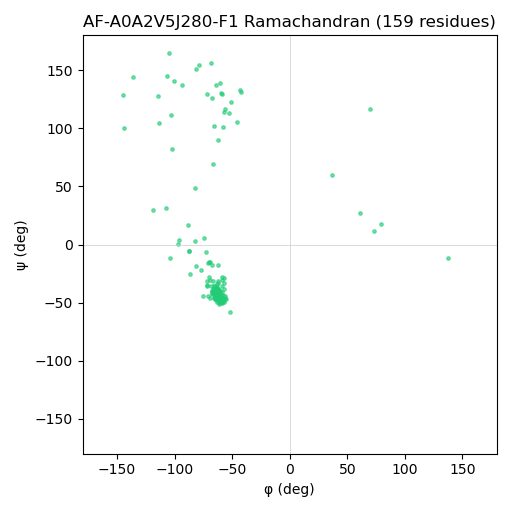0.417 3.434 5.578 1.00 93.56 84 GLY A N 1
ATOM 690 C CA . GLY A 1 84 ? -20.793 4.649 6.316 1.00 93.56 84 GLY A CA 1
ATOM 691 C C . GLY A 1 84 ? -19.707 5.200 7.251 1.00 93.56 84 GLY A C 1
ATOM 692 O O . GLY A 1 84 ? -19.972 6.091 8.051 1.00 93.56 84 GLY A O 1
ATOM 693 N N . ASN A 1 85 ? -18.471 4.710 7.144 1.00 92.25 85 ASN A N 1
ATOM 694 C CA . ASN A 1 85 ? -17.354 4.999 8.047 1.00 92.25 85 ASN A CA 1
ATOM 695 C C . ASN A 1 85 ? -16.290 5.920 7.418 1.00 92.25 85 ASN A C 1
ATOM 697 O O . ASN A 1 85 ? -15.106 5.822 7.741 1.00 92.25 85 ASN A O 1
ATOM 701 N N . ALA A 1 86 ? -16.686 6.827 6.520 1.00 90.00 86 ALA A N 1
ATOM 702 C CA . ALA A 1 86 ? -15.755 7.714 5.812 1.00 90.00 86 ALA A CA 1
ATOM 703 C C . ALA A 1 86 ? -14.913 8.590 6.764 1.00 90.00 86 ALA A C 1
ATOM 705 O O . ALA A 1 86 ? -13.698 8.676 6.609 1.00 90.00 86 ALA A O 1
ATOM 706 N N . ALA A 1 87 ? -15.533 9.162 7.802 1.00 88.88 87 ALA A N 1
ATOM 707 C CA . ALA A 1 87 ? -14.825 9.975 8.795 1.00 88.88 87 ALA A CA 1
ATOM 708 C C . ALA A 1 87 ? -13.785 9.163 9.592 1.00 88.88 87 ALA A C 1
ATOM 710 O O . ALA A 1 87 ? -12.698 9.656 9.890 1.00 88.88 87 ALA A O 1
ATOM 711 N N . LEU A 1 88 ? -14.095 7.897 9.899 1.00 88.31 88 LEU A N 1
ATOM 712 C CA . LEU A 1 88 ? -13.153 6.990 10.553 1.00 88.31 88 LEU A CA 1
ATOM 713 C C . LEU A 1 88 ? -11.963 6.683 9.633 1.00 88.31 88 LEU A C 1
ATOM 715 O O . LEU A 1 88 ? -10.831 6.666 10.103 1.00 88.31 88 LEU A O 1
ATOM 719 N N . PHE A 1 89 ? -12.194 6.486 8.331 1.00 87.62 89 PHE A N 1
ATOM 720 C CA . PHE A 1 89 ? -11.113 6.299 7.358 1.00 87.62 89 PHE A CA 1
ATOM 721 C C . PHE A 1 89 ? -10.153 7.493 7.336 1.00 87.62 89 PHE A C 1
ATOM 723 O O . PHE A 1 89 ? -8.945 7.292 7.441 1.00 87.62 89 PHE A O 1
ATOM 730 N N . ASP A 1 90 ? -10.668 8.721 7.238 1.00 85.69 90 ASP A N 1
ATOM 731 C CA . ASP A 1 90 ? -9.824 9.918 7.128 1.00 85.69 90 ASP A CA 1
ATOM 732 C C . ASP A 1 90 ? -8.946 10.124 8.373 1.00 85.69 90 ASP A C 1
ATOM 734 O O . ASP A 1 90 ? -7.800 10.559 8.253 1.00 85.69 90 ASP A O 1
ATOM 738 N N . LEU A 1 91 ? -9.452 9.764 9.558 1.00 84.94 91 LEU A N 1
ATOM 739 C CA . LEU A 1 91 ? -8.700 9.822 10.814 1.00 84.94 91 LEU A CA 1
ATOM 740 C C . LEU A 1 91 ? -7.674 8.687 10.929 1.00 84.94 91 LEU A C 1
ATOM 742 O O . LEU A 1 91 ? -6.526 8.936 11.281 1.00 84.94 91 LEU A O 1
ATOM 746 N N . LEU A 1 92 ? -8.043 7.447 10.589 1.00 83.31 92 LEU A N 1
ATOM 747 C CA . LEU A 1 92 ? -7.107 6.315 10.613 1.00 83.31 92 LEU A CA 1
ATOM 748 C C . LEU A 1 92 ? -6.005 6.452 9.554 1.00 83.31 92 LEU A C 1
ATOM 750 O O . LEU A 1 92 ? -4.876 6.030 9.793 1.00 83.31 92 LEU A O 1
ATOM 754 N N . LYS A 1 93 ? -6.297 7.079 8.410 1.00 81.56 93 LYS A N 1
ATOM 755 C CA . LYS A 1 93 ? -5.303 7.399 7.379 1.00 81.56 93 LYS A CA 1
ATOM 756 C C . LYS A 1 93 ? -4.241 8.372 7.900 1.00 81.56 93 LYS A C 1
ATOM 758 O O . LYS A 1 93 ? -3.079 8.217 7.547 1.00 81.56 93 LYS A O 1
ATOM 763 N N . GLN A 1 94 ? -4.615 9.331 8.749 1.00 79.31 94 GLN A N 1
ATOM 764 C CA . GLN A 1 94 ? -3.671 10.273 9.371 1.00 79.31 94 GLN A CA 1
ATOM 765 C C . GLN A 1 94 ? -2.747 9.614 10.402 1.00 79.31 94 GLN A C 1
ATOM 767 O O . GLN A 1 94 ? -1.741 10.207 10.757 1.00 79.31 94 GLN A O 1
ATOM 772 N N . LEU A 1 95 ? -3.061 8.397 10.859 1.00 72.44 95 LEU A N 1
ATOM 773 C CA . LEU A 1 95 ? -2.192 7.606 11.736 1.00 72.44 95 LEU A CA 1
ATOM 774 C C . LEU A 1 95 ? -1.175 6.741 10.972 1.00 72.44 95 LEU A C 1
ATOM 776 O O . LEU A 1 95 ? -0.386 6.041 11.601 1.00 72.44 95 LEU A O 1
ATOM 780 N N . LEU A 1 96 ? -1.239 6.695 9.635 1.00 70.81 96 LEU A N 1
ATOM 781 C CA . LEU A 1 96 ? -0.283 5.928 8.830 1.00 70.81 96 LEU A CA 1
ATOM 782 C C . LEU A 1 96 ? 1.126 6.544 8.814 1.00 70.81 96 LEU A C 1
ATOM 784 O O . LEU A 1 96 ? 2.074 5.768 8.934 1.00 70.81 96 LEU A O 1
ATOM 788 N N . PRO A 1 97 ? 1.298 7.871 8.640 1.00 65.19 97 PRO A N 1
ATOM 789 C CA . PRO A 1 97 ? 2.607 8.499 8.744 1.00 65.19 97 PRO A CA 1
ATOM 790 C C . PRO A 1 97 ? 3.040 8.530 10.212 1.00 65.19 97 PRO A C 1
ATOM 792 O O . PRO A 1 97 ? 2.300 9.014 11.064 1.00 65.19 97 PRO A O 1
ATOM 795 N N . ASP A 1 98 ? 4.253 8.067 10.510 1.00 57.19 98 ASP A N 1
ATOM 796 C CA . ASP A 1 98 ? 4.875 8.254 11.829 1.00 57.19 98 ASP A CA 1
ATOM 797 C C . ASP A 1 98 ? 5.524 9.651 11.912 1.00 57.19 98 ASP A C 1
ATOM 799 O O . ASP A 1 98 ? 6.707 9.810 12.207 1.00 57.19 98 ASP A O 1
ATOM 803 N N . GLU A 1 99 ? 4.766 10.683 11.523 1.00 58.62 99 GLU A N 1
ATOM 804 C CA . GLU A 1 99 ? 5.250 12.062 11.463 1.00 58.62 99 GLU A CA 1
ATOM 805 C C . GLU A 1 99 ? 4.945 12.817 12.768 1.00 58.62 99 GLU A C 1
ATOM 807 O O . GLU A 1 99 ? 3.822 12.724 13.291 1.00 58.62 99 GLU A O 1
ATOM 812 N N . PRO A 1 100 ? 5.904 13.616 13.283 1.00 49.69 100 PRO A N 1
ATOM 813 C CA . PRO A 1 100 ? 5.693 14.463 14.450 1.00 49.69 100 PRO A CA 1
ATOM 814 C C . PRO A 1 100 ? 4.655 15.546 14.120 1.00 49.69 100 PRO A C 1
ATOM 816 O O . PRO A 1 100 ? 4.947 16.527 13.443 1.00 49.69 100 PRO A O 1
ATOM 819 N N . GLY A 1 101 ? 3.422 15.345 14.587 1.00 62.56 101 GLY A N 1
ATOM 820 C CA . GLY A 1 101 ? 2.261 16.185 14.263 1.00 62.56 101 GLY A CA 1
ATOM 821 C C . GLY A 1 101 ? 0.982 15.392 13.982 1.00 62.56 101 GLY A C 1
ATOM 822 O O . GLY A 1 101 ? -0.103 15.972 13.947 1.00 62.56 101 GLY A O 1
ATOM 823 N N . SER A 1 102 ? 1.091 14.070 13.830 1.00 64.94 102 SER A N 1
ATOM 824 C CA . SER A 1 102 ? -0.066 13.187 13.681 1.00 64.94 102 SER A CA 1
ATOM 825 C C . SER A 1 102 ? -0.932 13.192 14.953 1.00 64.94 102 SER A C 1
ATOM 827 O O . SER A 1 102 ? -0.387 13.160 16.061 1.00 64.94 102 SER A O 1
ATOM 829 N N . PRO A 1 103 ? -2.274 13.244 14.835 1.00 70.69 103 PRO A N 1
ATOM 830 C CA . PRO A 1 103 ? -3.167 13.251 15.992 1.00 70.69 103 PRO A CA 1
ATOM 831 C C . PRO A 1 103 ? -2.984 11.980 16.825 1.00 70.69 103 PRO A C 1
ATOM 833 O O . PRO A 1 103 ? -2.866 10.884 16.276 1.00 70.69 103 PRO A O 1
ATOM 836 N N . SER A 1 104 ? -2.990 12.102 18.154 1.00 79.06 104 SER A N 1
ATOM 837 C CA . SER A 1 104 ? -2.866 10.924 19.010 1.00 79.06 104 SER A CA 1
ATOM 838 C C . SER A 1 104 ? -4.114 10.037 18.902 1.00 79.06 104 SER A C 1
ATOM 840 O O . SER A 1 104 ? -5.216 10.499 18.585 1.00 79.06 104 SER A O 1
ATOM 842 N N . GLN A 1 105 ? -3.977 8.743 19.209 1.00 76.19 105 GLN A N 1
ATOM 843 C CA . GLN A 1 105 ? -5.133 7.836 19.255 1.00 76.19 105 GLN A CA 1
ATOM 844 C C . GLN A 1 105 ? -6.190 8.308 20.267 1.00 76.19 105 GLN A C 1
ATOM 846 O O . GLN A 1 105 ? -7.383 8.104 20.036 1.00 76.19 105 GLN A O 1
ATOM 851 N N . ALA A 1 106 ? -5.764 8.982 21.341 1.00 80.69 106 ALA A N 1
ATOM 852 C CA . ALA A 1 106 ? -6.645 9.578 22.338 1.00 80.69 106 ALA A CA 1
ATOM 853 C C . ALA A 1 106 ? -7.462 10.753 21.765 1.00 80.69 106 ALA A C 1
ATOM 855 O O . ALA A 1 106 ? -8.671 10.823 21.990 1.00 80.69 106 ALA A O 1
ATOM 856 N N . ASP A 1 107 ? -6.849 11.620 20.952 1.00 82.94 107 ASP A N 1
ATOM 857 C CA . ASP A 1 107 ? -7.545 12.745 20.307 1.00 82.94 107 ASP A CA 1
ATOM 858 C C . ASP A 1 107 ? -8.599 12.260 19.306 1.00 82.94 107 ASP A C 1
ATOM 860 O O . ASP A 1 107 ? -9.713 12.786 19.234 1.00 82.94 107 ASP A O 1
ATOM 864 N N . ILE A 1 108 ? -8.266 11.219 18.541 1.00 80.94 108 ILE A N 1
ATOM 865 C CA . ILE A 1 108 ? -9.190 10.585 17.593 1.00 80.94 108 ILE A CA 1
ATOM 866 C C . ILE A 1 108 ? -10.351 9.921 18.337 1.00 80.94 108 ILE A C 1
ATOM 868 O O . ILE A 1 108 ? -11.503 10.050 17.918 1.00 80.94 108 ILE A O 1
ATOM 872 N N . ALA A 1 109 ? -10.062 9.237 19.446 1.00 85.62 109 ALA A N 1
ATOM 873 C CA . ALA A 1 109 ? -11.071 8.606 20.287 1.00 85.62 109 ALA A CA 1
ATOM 874 C C . ALA A 1 109 ? -12.070 9.643 20.824 1.00 85.62 109 ALA A C 1
ATOM 876 O O . ALA A 1 109 ? -13.278 9.464 20.663 1.00 85.62 109 ALA A O 1
ATOM 877 N N . ALA A 1 110 ? -11.574 10.770 21.347 1.00 86.25 110 ALA A N 1
ATOM 878 C CA . ALA A 1 110 ? -12.407 11.874 21.818 1.00 86.25 110 ALA A CA 1
ATOM 879 C C . ALA A 1 110 ? -13.279 12.470 20.699 1.00 86.25 110 ALA A C 1
ATOM 881 O O . ALA A 1 110 ? -14.477 12.669 20.894 1.00 86.25 110 ALA A O 1
ATOM 882 N N . ARG A 1 111 ? -12.713 12.695 19.503 1.00 84.44 111 ARG A N 1
ATOM 883 C CA . ARG A 1 111 ? -13.444 13.237 18.339 1.00 84.44 111 ARG A CA 1
ATOM 884 C C . ARG A 1 111 ? -14.576 12.336 17.850 1.00 84.44 111 ARG A C 1
ATOM 886 O O . ARG A 1 111 ? -15.578 12.842 17.357 1.00 84.44 111 ARG A O 1
ATOM 893 N N . LEU A 1 112 ? -14.410 11.020 17.958 1.00 82.44 112 LEU A N 1
ATOM 894 C CA . LEU A 1 112 ? -15.387 10.035 17.486 1.00 82.44 112 LEU A CA 1
ATOM 895 C C . LEU A 1 112 ? -16.320 9.516 18.590 1.00 82.44 112 LEU A C 1
ATOM 897 O O . LEU A 1 112 ? -17.150 8.653 18.314 1.00 82.44 112 LEU A O 1
ATOM 901 N N . GLY A 1 113 ? -16.180 9.996 19.832 1.00 86.56 113 GLY A N 1
ATOM 902 C CA . GLY A 1 113 ? -16.922 9.456 20.976 1.00 86.56 113 GLY A CA 1
ATOM 903 C C . GLY A 1 113 ? -16.615 7.976 21.243 1.00 86.56 113 GLY A C 1
ATOM 904 O O . GLY A 1 113 ? -17.465 7.240 21.739 1.00 86.56 113 GLY A O 1
ATOM 905 N N . MET A 1 114 ? -15.418 7.520 20.868 1.00 87.50 114 MET A N 1
ATOM 906 C CA . MET A 1 114 ? -14.954 6.143 21.020 1.00 87.50 114 MET A CA 1
ATOM 907 C C . MET A 1 114 ? -13.956 6.027 22.172 1.00 87.50 114 MET A C 1
ATOM 909 O O . MET A 1 114 ? -13.389 7.010 22.639 1.00 87.50 114 MET A O 1
ATOM 913 N N . THR A 1 115 ? -13.701 4.799 22.623 1.00 90.44 115 THR A N 1
ATOM 914 C CA . THR A 1 115 ? -12.585 4.536 23.539 1.00 90.44 115 THR A CA 1
ATOM 915 C C . THR A 1 115 ? -11.277 4.417 22.761 1.00 90.44 115 THR A C 1
ATOM 917 O O . THR A 1 115 ? -11.258 3.951 21.620 1.00 90.44 115 THR A O 1
ATOM 920 N N . GLU A 1 116 ? -10.155 4.760 23.389 1.00 88.44 116 GLU A N 1
ATOM 921 C CA . GLU A 1 116 ? -8.826 4.598 22.784 1.00 88.44 116 GLU A CA 1
ATOM 922 C C . GLU A 1 116 ? -8.560 3.140 22.363 1.00 88.44 116 GLU A C 1
ATOM 924 O O . GLU A 1 116 ? -8.042 2.874 21.280 1.00 88.44 116 GLU A O 1
ATOM 929 N N . ASN A 1 117 ? -9.016 2.166 23.161 1.00 87.31 117 ASN A N 1
ATOM 930 C CA . ASN A 1 117 ? -8.935 0.749 22.804 1.00 87.31 117 ASN A CA 1
ATOM 931 C C . ASN A 1 117 ? -9.735 0.415 21.529 1.00 87.31 117 ASN A C 1
ATOM 933 O O . ASN A 1 117 ? -9.279 -0.393 20.717 1.00 87.31 117 ASN A O 1
ATOM 937 N N . ALA A 1 118 ? -10.906 1.029 21.329 1.00 87.38 118 ALA A N 1
ATOM 938 C CA . ALA A 1 118 ? -11.690 0.845 20.111 1.00 87.38 118 ALA A CA 1
ATOM 939 C C . ALA A 1 118 ? -10.959 1.409 18.882 1.00 87.38 118 ALA A C 1
ATOM 941 O O . ALA A 1 118 ? -10.909 0.733 17.853 1.00 87.38 118 ALA A O 1
ATOM 942 N N . ILE A 1 119 ? -10.320 2.580 19.006 1.00 87.50 119 ILE A N 1
ATOM 943 C CA . ILE A 1 119 ? -9.488 3.165 17.941 1.00 87.50 119 ILE A CA 1
ATOM 944 C C . ILE A 1 119 ? -8.278 2.285 17.639 1.00 87.50 119 ILE A C 1
ATOM 946 O O . ILE A 1 119 ? -8.035 1.969 16.476 1.00 87.50 119 ILE A O 1
ATOM 950 N N . ARG A 1 120 ? -7.570 1.795 18.660 1.00 83.38 120 ARG A N 1
ATOM 951 C CA . ARG A 1 120 ? -6.439 0.872 18.489 1.00 83.38 120 ARG A CA 1
ATOM 952 C C . ARG A 1 120 ? -6.836 -0.387 17.719 1.00 83.38 120 ARG A C 1
ATOM 954 O O . ARG A 1 120 ? -6.138 -0.800 16.793 1.00 83.38 120 ARG A O 1
ATOM 961 N N . GLN A 1 121 ? -7.970 -0.992 18.068 1.00 89.12 121 GLN A N 1
ATOM 962 C CA . GLN A 1 121 ? -8.488 -2.162 17.357 1.00 89.12 121 GLN A CA 1
ATOM 963 C C . GLN A 1 121 ? -8.935 -1.828 15.929 1.00 89.12 121 GLN A C 1
ATOM 965 O O . GLN A 1 121 ? -8.679 -2.606 15.008 1.00 89.12 121 GLN A O 1
ATOM 970 N N . ALA A 1 122 ? -9.583 -0.679 15.724 1.00 85.75 122 ALA A N 1
ATOM 971 C CA . ALA A 1 122 ? -9.973 -0.215 14.398 1.00 85.75 122 ALA A CA 1
ATOM 972 C C . ALA A 1 122 ? -8.746 0.027 13.507 1.00 85.75 122 ALA A C 1
ATOM 974 O O . ALA A 1 122 ? -8.736 -0.423 12.365 1.00 85.75 122 ALA A O 1
ATOM 975 N N . PHE A 1 123 ? -7.685 0.635 14.043 1.00 82.88 123 PHE A N 1
ATOM 976 C CA . PHE A 1 123 ? -6.426 0.856 13.335 1.00 82.88 123 PHE A CA 1
ATOM 977 C C . PHE A 1 123 ? -5.702 -0.455 13.011 1.00 82.88 123 PHE A C 1
ATOM 979 O O . PHE A 1 123 ? -5.165 -0.621 11.917 1.00 82.88 123 PHE A O 1
ATOM 986 N N . TYR A 1 124 ? -5.727 -1.434 13.921 1.00 80.88 124 TYR A N 1
ATOM 987 C CA . TYR A 1 124 ? -5.215 -2.774 13.630 1.00 80.88 124 TYR A CA 1
ATOM 988 C C . TYR A 1 124 ? -5.952 -3.416 12.444 1.00 80.88 124 TYR A C 1
ATOM 990 O O . TYR A 1 124 ? -5.304 -3.863 11.497 1.00 80.88 124 TYR A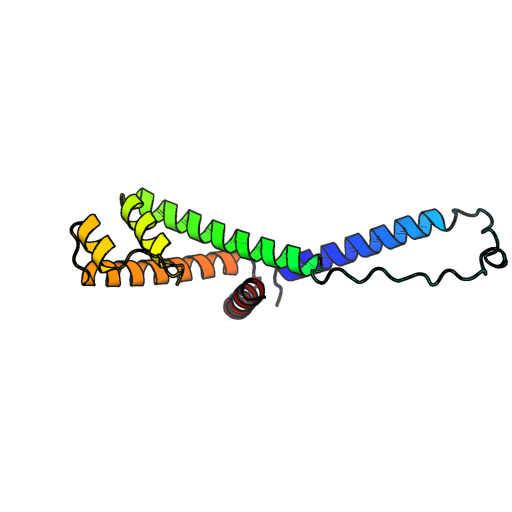 O 1
ATOM 998 N N . ARG A 1 125 ? -7.294 -3.401 12.445 1.00 86.94 125 ARG A N 1
ATOM 999 C CA . ARG A 1 125 ? -8.104 -3.931 11.332 1.00 86.94 125 ARG A CA 1
ATOM 1000 C C . ARG A 1 125 ? -7.878 -3.168 10.028 1.00 86.94 125 ARG A C 1
ATOM 1002 O O . ARG A 1 125 ? -7.766 -3.792 8.978 1.00 86.94 125 ARG A O 1
ATOM 1009 N N . PHE A 1 126 ? -7.753 -1.846 10.103 1.00 84.12 126 PHE A N 1
ATOM 1010 C CA . PHE A 1 126 ? -7.435 -0.987 8.966 1.00 84.12 126 PHE A CA 1
ATOM 1011 C C . PHE A 1 126 ? -6.105 -1.390 8.315 1.00 84.12 126 PHE A C 1
ATOM 1013 O O . PHE A 1 126 ? -6.061 -1.624 7.110 1.00 84.12 126 PHE A O 1
ATOM 1020 N N . ARG A 1 127 ? -5.040 -1.576 9.111 1.00 81.62 127 ARG A N 1
ATOM 1021 C CA . ARG A 1 127 ? -3.731 -2.032 8.610 1.00 81.62 127 ARG A CA 1
ATOM 1022 C C . ARG A 1 127 ? -3.784 -3.440 8.022 1.00 81.62 127 ARG A C 1
ATOM 1024 O O . ARG A 1 127 ? -3.191 -3.673 6.975 1.00 81.62 127 ARG A O 1
ATOM 1031 N N . GLN A 1 128 ? -4.504 -4.366 8.657 1.00 80.44 128 GLN A N 1
ATOM 1032 C CA . GLN A 1 128 ? -4.694 -5.720 8.123 1.00 80.44 128 GLN A CA 1
ATOM 1033 C C . GLN A 1 128 ? -5.402 -5.692 6.763 1.00 80.44 128 GLN A C 1
ATOM 1035 O O . GLN A 1 128 ? -4.942 -6.322 5.810 1.00 80.44 128 GLN A O 1
ATOM 1040 N N . ARG A 1 129 ? -6.481 -4.908 6.633 1.00 88.56 129 ARG A N 1
ATOM 1041 C CA . ARG A 1 129 ? -7.205 -4.781 5.364 1.00 88.56 129 ARG A CA 1
ATOM 1042 C C . ARG A 1 129 ? -6.356 -4.108 4.291 1.00 88.56 129 ARG A C 1
ATOM 1044 O O . ARG A 1 129 ? -6.309 -4.603 3.171 1.00 88.56 129 ARG A O 1
ATOM 1051 N N . TYR A 1 130 ? -5.632 -3.049 4.647 1.00 81.94 130 TYR A N 1
ATOM 1052 C CA . TYR A 1 130 ? -4.669 -2.393 3.767 1.00 81.94 130 TYR A CA 1
ATOM 1053 C C . TYR A 1 130 ? -3.618 -3.375 3.223 1.00 81.94 130 TYR A C 1
ATOM 1055 O O . TYR A 1 130 ? -3.393 -3.432 2.019 1.00 81.94 130 TYR A O 1
ATOM 1063 N N . GLN A 1 131 ? -3.028 -4.208 4.088 1.00 82.31 131 GLN A N 1
ATOM 1064 C CA . GLN A 1 131 ? -2.059 -5.231 3.678 1.00 82.31 131 GLN A CA 1
ATOM 1065 C C . GLN A 1 131 ? -2.672 -6.309 2.773 1.00 82.31 131 GLN A C 1
ATOM 1067 O O . GLN A 1 131 ? -2.004 -6.769 1.849 1.00 82.31 131 GLN A O 1
ATOM 1072 N N . SER A 1 132 ? -3.921 -6.717 3.022 1.00 86.00 132 SER A N 1
ATOM 1073 C CA . SER A 1 132 ? -4.653 -7.644 2.144 1.00 86.00 132 SER A CA 1
ATOM 1074 C C . SER A 1 132 ? -4.831 -7.050 0.751 1.00 86.00 132 SER A C 1
ATOM 1076 O O . SER A 1 132 ? -4.459 -7.678 -0.233 1.00 86.00 132 SER A O 1
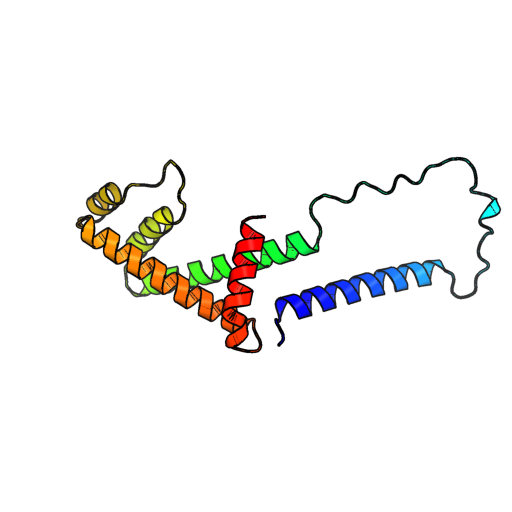ATOM 1078 N N . LEU A 1 133 ? -5.335 -5.817 0.671 1.00 84.88 133 LEU A N 1
ATOM 1079 C CA . LEU A 1 133 ? -5.561 -5.121 -0.594 1.00 84.88 133 LEU A CA 1
ATOM 1080 C C . LEU A 1 133 ? -4.251 -4.879 -1.353 1.00 84.88 133 LEU A C 1
ATOM 1082 O O . LEU A 1 133 ? -4.208 -5.052 -2.564 1.00 84.88 133 LEU A O 1
ATOM 1086 N N . LEU A 1 134 ? -3.165 -4.547 -0.650 1.00 85.12 134 LEU A N 1
ATOM 1087 C CA . LEU A 1 134 ? -1.846 -4.408 -1.264 1.00 85.12 134 LEU A CA 1
ATOM 1088 C C . LEU A 1 134 ? -1.348 -5.732 -1.854 1.00 85.12 134 LEU A C 1
ATOM 1090 O O . LEU A 1 134 ? -0.834 -5.750 -2.969 1.00 85.12 134 LEU A O 1
ATOM 1094 N N . ARG A 1 135 ? -1.539 -6.851 -1.145 1.00 88.44 135 ARG A N 1
ATOM 1095 C CA . ARG A 1 135 ? -1.227 -8.183 -1.683 1.00 88.44 135 ARG A CA 1
ATOM 1096 C C . ARG A 1 135 ? -2.072 -8.523 -2.904 1.00 88.44 135 ARG A C 1
ATOM 1098 O O . ARG A 1 135 ? -1.530 -9.079 -3.851 1.00 88.44 135 ARG A O 1
ATOM 1105 N N . GLU A 1 136 ? -3.359 -8.184 -2.898 1.00 89.56 136 GLU A N 1
ATOM 1106 C CA . GLU A 1 136 ? -4.256 -8.379 -4.044 1.00 89.56 136 GLU A CA 1
ATOM 1107 C C . GLU A 1 136 ? -3.800 -7.562 -5.265 1.00 89.56 136 GLU A C 1
ATOM 1109 O O . GLU A 1 136 ? -3.665 -8.115 -6.354 1.00 89.56 136 GLU A O 1
ATOM 1114 N N . GLU A 1 137 ? -3.488 -6.274 -5.092 1.00 88.38 137 GLU A N 1
ATOM 1115 C CA . GLU A 1 137 ? -2.976 -5.420 -6.176 1.00 88.38 137 GLU A CA 1
ATOM 1116 C C . GLU A 1 137 ? -1.660 -5.957 -6.752 1.00 88.38 137 GLU A C 1
ATOM 1118 O O . GLU A 1 137 ? -1.499 -6.058 -7.968 1.00 88.38 137 GLU A O 1
ATOM 1123 N N . ILE A 1 138 ? -0.732 -6.388 -5.894 1.00 88.00 138 ILE A N 1
ATOM 1124 C CA . ILE A 1 138 ? 0.524 -6.995 -6.344 1.00 88.00 138 ILE A CA 1
ATOM 1125 C C . ILE A 1 138 ? 0.275 -8.335 -7.042 1.00 88.00 138 ILE A C 1
ATOM 1127 O O . ILE A 1 138 ? 0.898 -8.597 -8.074 1.00 88.00 138 ILE A O 1
ATOM 1131 N N . ALA A 1 139 ? -0.669 -9.150 -6.562 1.00 88.94 139 ALA A N 1
ATOM 1132 C CA . ALA A 1 139 ? -1.042 -10.415 -7.193 1.00 88.94 139 ALA A CA 1
ATOM 1133 C C . ALA A 1 139 ? -1.488 -10.232 -8.655 1.00 88.94 139 ALA A C 1
ATOM 1135 O O . ALA A 1 139 ? -1.189 -11.084 -9.488 1.00 88.94 139 ALA A O 1
ATOM 1136 N N . HIS A 1 140 ? -2.125 -9.106 -8.997 1.00 85.50 140 HIS A N 1
ATOM 1137 C CA . HIS A 1 140 ? -2.501 -8.780 -10.379 1.00 85.50 140 HIS A CA 1
ATOM 1138 C C . HIS A 1 140 ? -1.313 -8.423 -11.289 1.00 85.50 140 HIS A C 1
ATOM 1140 O O . HIS A 1 140 ? -1.451 -8.425 -12.511 1.00 85.50 140 HIS A O 1
ATOM 1146 N N . THR A 1 141 ? -0.142 -8.130 -10.721 1.00 81.88 141 THR A N 1
ATOM 1147 C CA . THR A 1 141 ? 1.062 -7.724 -11.469 1.00 81.88 141 THR A CA 1
ATOM 1148 C C . THR A 1 141 ? 2.115 -8.829 -11.597 1.00 81.88 141 THR A C 1
ATOM 1150 O O . THR A 1 141 ? 3.055 -8.706 -12.395 1.00 81.88 141 THR A O 1
ATOM 1153 N N . VAL A 1 142 ? 1.959 -9.926 -10.854 1.00 85.69 142 VAL A N 1
ATOM 1154 C CA . VAL A 1 142 ? 2.869 -11.077 -10.867 1.00 85.69 142 VAL A CA 1
ATOM 1155 C C . VAL A 1 142 ? 2.249 -12.274 -11.586 1.00 85.69 142 VAL A C 1
ATOM 1157 O O . VAL A 1 142 ? 1.054 -12.529 -11.500 1.00 85.69 142 VAL A O 1
ATOM 1160 N N . ALA A 1 143 ? 3.075 -13.050 -12.290 1.00 80.56 143 ALA A N 1
ATOM 1161 C CA . ALA A 1 143 ? 2.603 -14.240 -12.998 1.00 80.56 143 ALA A CA 1
ATOM 1162 C C . ALA A 1 143 ? 2.344 -15.440 -12.071 1.00 80.56 143 ALA A C 1
ATOM 1164 O O . ALA A 1 143 ? 1.630 -16.361 -12.462 1.00 80.56 143 ALA A O 1
ATOM 1165 N N . THR A 1 144 ? 2.949 -15.477 -10.876 1.00 82.94 144 THR A N 1
ATOM 1166 C CA . THR A 1 144 ? 2.733 -16.562 -9.910 1.00 82.94 144 THR A CA 1
ATOM 1167 C C . THR A 1 144 ? 2.540 -16.035 -8.487 1.00 82.94 144 THR A C 1
ATOM 1169 O O . THR A 1 144 ? 3.234 -15.095 -8.099 1.00 82.94 144 THR A O 1
ATOM 1172 N N . PRO A 1 145 ? 1.668 -16.660 -7.669 1.00 79.88 145 PRO A N 1
ATOM 1173 C CA . PRO A 1 145 ? 1.442 -16.230 -6.285 1.00 79.88 145 PRO A CA 1
ATOM 1174 C C . PRO A 1 145 ? 2.700 -16.250 -5.405 1.00 79.88 145 PRO A C 1
ATOM 1176 O O . PRO A 1 145 ? 2.810 -15.471 -4.465 1.00 79.88 145 PRO A O 1
ATOM 1179 N N . GLY A 1 146 ? 3.670 -17.118 -5.717 1.00 83.56 146 GLY A N 1
ATOM 1180 C CA . GLY A 1 146 ? 4.935 -17.200 -4.981 1.00 83.56 146 GLY A CA 1
ATOM 1181 C C . GLY A 1 146 ? 5.837 -15.972 -5.142 1.00 83.56 146 GLY A C 1
ATOM 1182 O O . GLY A 1 146 ? 6.716 -15.767 -4.313 1.00 83.56 146 GLY A O 1
ATOM 1183 N N . ASP A 1 147 ? 5.608 -15.143 -6.166 1.00 86.12 147 ASP A N 1
ATOM 1184 C CA . ASP A 1 147 ? 6.412 -13.946 -6.438 1.00 86.12 147 ASP A CA 1
ATOM 1185 C C . ASP A 1 147 ? 5.890 -12.696 -5.677 1.00 86.12 147 ASP A C 1
ATOM 1187 O O . ASP A 1 147 ? 6.528 -11.645 -5.716 1.00 86.12 147 ASP A O 1
ATOM 1191 N N . ILE A 1 148 ? 4.751 -12.783 -4.967 1.00 86.50 148 ILE A N 1
ATOM 1192 C CA . ILE A 1 148 ? 4.105 -11.637 -4.287 1.00 86.50 148 ILE A CA 1
ATOM 1193 C C . ILE A 1 148 ? 5.013 -11.026 -3.213 1.00 86.50 148 ILE A C 1
ATOM 1195 O O . ILE A 1 148 ? 5.210 -9.814 -3.182 1.00 86.50 148 ILE A O 1
ATOM 1199 N N . GLU A 1 149 ? 5.578 -11.850 -2.329 1.00 85.81 149 GLU A N 1
ATOM 1200 C CA . GLU A 1 149 ? 6.393 -11.360 -1.207 1.00 85.81 149 GLU A CA 1
ATOM 1201 C C . GLU A 1 149 ? 7.725 -10.752 -1.678 1.00 85.81 149 GLU A C 1
ATOM 1203 O O . GLU A 1 149 ? 8.234 -9.814 -1.065 1.00 85.81 149 GLU A O 1
ATOM 1208 N N . ASP A 1 150 ? 8.277 -11.247 -2.790 1.00 85.94 150 ASP A N 1
ATOM 1209 C CA . ASP A 1 150 ? 9.455 -10.651 -3.428 1.00 85.94 150 ASP A CA 1
ATOM 1210 C C . ASP A 1 150 ? 9.125 -9.273 -4.021 1.00 85.94 150 ASP A C 1
ATOM 1212 O O . ASP A 1 150 ? 9.914 -8.334 -3.898 1.00 85.94 150 ASP A O 1
ATOM 1216 N N . GLU A 1 151 ? 7.949 -9.132 -4.631 1.00 87.44 151 GLU A N 1
ATOM 1217 C CA . GLU A 1 151 ? 7.510 -7.870 -5.223 1.00 87.44 151 GLU A CA 1
ATOM 1218 C C . GLU A 1 151 ? 7.142 -6.820 -4.167 1.00 87.44 151 GLU A C 1
ATOM 1220 O O . GLU A 1 151 ? 7.460 -5.645 -4.342 1.00 87.44 151 GLU A O 1
ATOM 1225 N N . LEU A 1 152 ? 6.577 -7.236 -3.028 1.00 84.50 152 LEU A N 1
ATOM 1226 C CA . LEU A 1 152 ? 6.365 -6.362 -1.870 1.00 84.50 152 LEU A CA 1
ATOM 1227 C C . LEU A 1 152 ? 7.682 -5.832 -1.300 1.00 84.50 152 LEU A C 1
ATOM 1229 O O . LEU A 1 152 ? 7.793 -4.638 -1.026 1.00 84.50 152 LEU A O 1
ATOM 1233 N N . ARG A 1 153 ? 8.690 -6.701 -1.145 1.00 86.12 153 ARG A N 1
ATOM 1234 C CA . ARG A 1 153 ? 10.025 -6.283 -0.691 1.00 86.12 153 ARG A CA 1
ATOM 1235 C C . ARG A 1 153 ? 10.651 -5.272 -1.646 1.00 86.12 153 ARG A C 1
ATOM 1237 O O . ARG A 1 153 ? 11.230 -4.292 -1.189 1.00 86.12 153 ARG A O 1
ATOM 1244 N N . HIS A 1 154 ? 10.490 -5.469 -2.956 1.00 86.81 154 HIS A N 1
ATOM 1245 C CA . HIS A 1 154 ? 10.953 -4.495 -3.947 1.00 86.81 154 HIS A CA 1
ATOM 1246 C C . HIS A 1 154 ? 10.209 -3.163 -3.843 1.00 86.81 154 HIS A C 1
ATOM 1248 O O . HIS A 1 154 ? 10.837 -2.110 -3.877 1.00 86.81 154 HIS A O 1
ATOM 1254 N N . LEU A 1 155 ? 8.881 -3.200 -3.708 1.00 86.12 155 LEU A N 1
ATOM 1255 C CA . LEU A 1 155 ? 8.061 -1.997 -3.574 1.00 86.12 155 LEU A CA 1
ATOM 1256 C C . LEU A 1 155 ? 8.517 -1.139 -2.388 1.00 86.12 155 LEU A C 1
ATOM 1258 O O . LEU A 1 155 ? 8.646 0.071 -2.543 1.00 86.12 155 LEU A O 1
ATOM 1262 N N . ILE A 1 156 ? 8.799 -1.758 -1.237 1.00 81.06 156 ILE A N 1
ATOM 1263 C CA . ILE A 1 156 ? 9.311 -1.055 -0.049 1.00 81.06 156 ILE A CA 1
ATOM 1264 C C . ILE A 1 156 ? 10.687 -0.446 -0.340 1.00 81.06 156 ILE A C 1
ATOM 1266 O O . ILE A 1 156 ? 10.873 0.750 -0.138 1.00 81.06 156 ILE A O 1
ATOM 1270 N N . ALA A 1 157 ? 11.614 -1.228 -0.901 1.00 85.44 157 ALA A N 1
ATOM 1271 C CA . ALA A 1 157 ? 12.969 -0.760 -1.196 1.00 85.44 157 ALA A CA 1
ATOM 1272 C C . ALA A 1 157 ? 13.000 0.457 -2.142 1.00 85.44 157 ALA A C 1
ATOM 1274 O O . ALA A 1 157 ? 13.829 1.344 -1.981 1.00 85.44 157 ALA A O 1
ATOM 1275 N N . VAL A 1 158 ? 12.083 0.524 -3.113 1.00 86.81 158 VAL A N 1
ATOM 1276 C CA . VAL A 1 158 ? 11.964 1.662 -4.045 1.00 86.81 158 VAL A CA 1
ATOM 1277 C C . VAL A 1 158 ? 11.439 2.930 -3.372 1.00 86.81 158 VAL A C 1
ATOM 1279 O O . VAL A 1 158 ? 11.709 4.029 -3.849 1.00 86.81 158 VAL A O 1
ATOM 1282 N N . LEU A 1 159 ? 10.650 2.798 -2.307 1.00 79.62 159 LEU A N 1
ATOM 1283 C CA . LEU A 1 159 ? 10.083 3.938 -1.585 1.00 79.62 159 LEU A CA 1
ATOM 1284 C C . LEU A 1 159 ? 11.027 4.482 -0.509 1.00 79.62 159 LEU A C 1
ATOM 1286 O O . LEU A 1 159 ? 10.916 5.656 -0.164 1.00 79.62 159 LEU A O 1
ATOM 1290 N N . GLU A 1 160 ? 11.922 3.639 0.007 1.00 80.12 160 GLU A N 1
ATOM 1291 C CA . GLU A 1 160 ? 12.957 4.010 0.981 1.00 80.12 160 GLU A CA 1
ATOM 1292 C C . GLU A 1 160 ? 14.202 4.647 0.336 1.00 80.12 160 GLU A C 1
ATOM 1294 O O . GLU A 1 160 ? 14.972 5.304 1.036 1.00 80.12 160 GLU A O 1
ATOM 1299 N N . ALA A 1 161 ? 14.397 4.451 -0.974 1.00 72.81 161 ALA A N 1
ATOM 1300 C CA . ALA A 1 161 ? 15.496 5.011 -1.768 1.00 72.81 161 ALA A CA 1
ATOM 1301 C C . ALA A 1 161 ? 15.234 6.456 -2.231 1.00 72.81 161 ALA A C 1
ATOM 1303 O O . ALA A 1 161 ? 16.216 7.233 -2.252 1.00 72.81 161 ALA A O 1
#

Sequence (161 aa):
KGRLRSFLLGSLKYFLADERRRAMAIKRGKGQRLIPLERLRVDERIEMEPSDPVTAEMIYERRWALTVLENVLSRLKAEYQTAGNAALFDLLKQLLPDEPGSPSQADIAARLGMTENAIRQAFYRFRQRYQSLLREEIAHTVATPGDIEDELRHLIAVLEA

Solvent-accessible surface area (backbone atoms only — not comparable to full-atom values): 9517 Å² total; per-residue (Å²): 142,53,43,52,65,64,52,51,54,50,51,51,51,52,50,54,54,47,51,52,50,50,58,53,49,61,73,61,38,95,84,56,86,76,78,76,74,83,83,74,79,73,93,68,81,77,71,71,72,79,72,65,94,71,47,74,65,56,54,51,52,37,50,50,42,51,52,54,53,50,50,35,52,51,54,53,47,50,54,30,45,76,70,73,36,45,71,57,47,62,54,52,57,49,60,66,57,95,49,97,81,48,75,52,61,59,58,53,10,63,75,68,78,46,49,46,70,56,42,54,52,49,47,51,52,50,53,53,52,51,54,51,44,43,52,52,58,46,47,76,44,36,76,46,82,84,50,39,67,61,50,51,54,49,46,51,54,53,72,76,106

Nearest PDB structures (foldseek):
  8hkc-assembly1_E  TM=6.158E-01  e=7.398E-01  Escherichia coli K-12

Radius of gyration: 25.41 Å; Cα contacts (8 Å, |Δi|>4): 81; chains: 1; bounding box: 62×37×73 Å

pLDDT: mean 74.52, std 16.08, range [40.69, 95.56]

=== Feature glossary ===
Feature key, reading from the visual/contextual features back to the raw sequence:

Rendered structure images. Six rendered views show the 3D structure from the faces of a cube — i.e. along ±x, ±y, ±z. Rendering representation is drawn randomly per protein from cartoon (secondary-structure ribbons), sticks (backbone bonds), or molecular surface; coloring is either N→C rainbow (blue at the N-terminus through red at the C-terminus) or one color per chain.

Contact-map, Ramachandran, and PAE plots. The contact map is a binary N×N matrix image: pixel (i, j) is dark where Cα_i and Cα_j are within 8 Å and |i−j|>4. Because the |i−j|>4 filter removes local helical contacts, off-diagonal stripes parallel to the main diagonal indicate parallel β-sheets; stripes perpendicular to it indicate antiparallel β-sheets. The Ramachandran plot scatters every residue's (φ, ψ) pair against the sterically allowed regions. The PAE heatmap renders the predicted-aligned-error matrix.

InterPro / GO / CATH / organism. Database cross-references. InterPro integrates a dozen domain/family signature databases into unified entries with residue-range hits. GO terms attach function/process/location labels with evidence codes. CATH codes position the fold in a four-level structural taxonomy. Organism is the NCBI-taxonomy species name.

Nearest PDB struc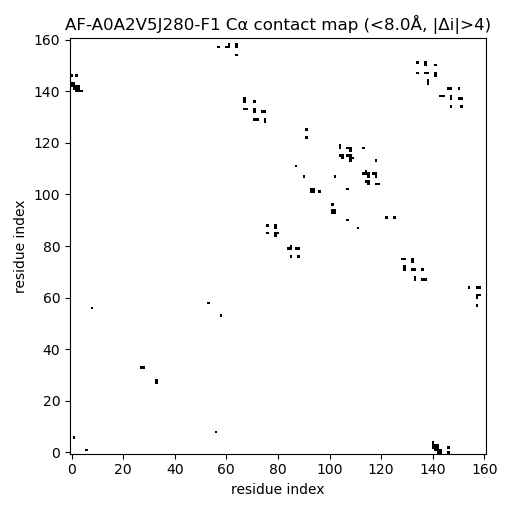tures. The Foldseek neighbor list gives the closest experimenta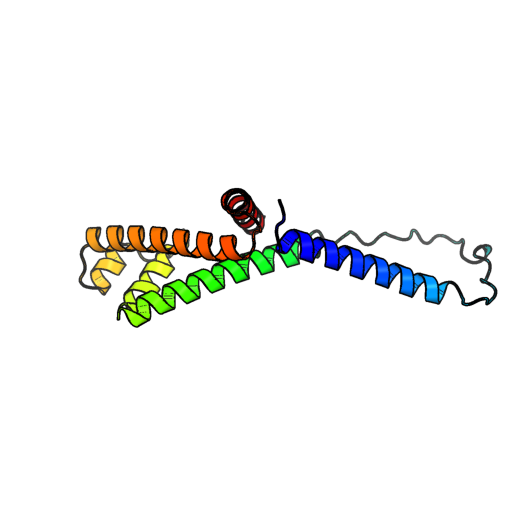lly determined structures in the PDB, ranked by structural alignment. TM-score near 1 means near-identical fold; near 0.3 means only rough topology match. This is how one finds what a novel AlphaFold prediction most resembles in the solved-structure universe.

Predicted aligned error. PAE(i, j) answers: if I align the predicted and true structures on residue i, how far off (in Å) do I expect residue j to be? A block-diagonal PAE matrix with low values on the blocks and high values off-diagonal is the signature of a multi-domain protein with confidently predicted domains but uncertain inter-domain orientation.

Solvent-accessible surface area. Accessible surface area quantifies burial. A residue with SASA near zero is packed into the hydrophobic core; one with SASA >100 Å² sits on the surface. Computed here via the Shrake–Rupley numerical algorithm with a 1.4 Å probe.

B-factor. B-factor (Debye–Waller factor) reflects atomic displacement in the crystal lattice. It is an experimental observable (units Å²), not a prediction; low values mean the atom is pinned down, high values mean it moves or is heterogeneous across the crystal.

pLDDT. For AlphaFold models, the B-factor field carries pLDDT — the model's own estimate of local accuracy on a 0–100 scale. Regions with pLDDT<50 should be treated as essentially unmodeled; they often correspond to intrinsically disordered segments.

Backbone torsions (φ/ψ). φ (phi) and ψ (psi) are the two rotatable backbone dihedrals per residue: φ is the C(i-1)–N–Cα–C torsion, ψ is the N–Cα–C–N(i+1) torsion, both in degrees on (−180°, 180°]. α-helical residues cluster near (−60°, −45°); β-strand residues near (−120°, +130°). A Ramachandran plot is simply a scatter of (φ, ψ) for every residue.

Radius of gyration, Cα contacts, bounding box. Radius of gyration (Rg) is the root-mean-square distance of Cα atoms from their centroid — a single number for overall size and compactness. A globular domain of N residues has Rg ≈ 2.2·N^0.38 Å; an extended or disordered chain has a much larger Rg. The Cα contact count is the number of residue pairs whose Cα atoms are within 8 Å and are more than four positions apart in sequence — a standard proxy for tertiary packing density. The bounding box is the smallest axis-aligned box enclosing all Cα atoms.

Secondary structure (3-state, P-SEA). Three-state secondary structure (P-SEA) collapses the eight DSSP classes into helix (a), strand (b), and coil (c). P-SEA assigns these from Cα geometry alone — distances and angles — without requiring backbone oxygens, so it works on any Cα trace.

Secondary structure (8-state, DSSP). DSSP 8-state secondary structure assigns each residue one of H (α-helix), G (3₁₀-helix), I (π-helix), E (extended β-strand), B (isolated β-bridge), T (hydrogen-bonded turn), S (bend), or '-' (coil). The assignment is computed from backbone hydrogen-bond geometry via the Kabsch–Sander algorithm.

Foldseek 3Di. A 3Di character summarizes, for each residue, the relative orientation of the Cα frame of its nearest spatial neighbor. Because it encodes fold topology rather than chemistry, 3Di alignments detect remote structural similarity that sequence alignment misses.

mmCIF coordinates. The mmCIF block holds the 3D Cartesi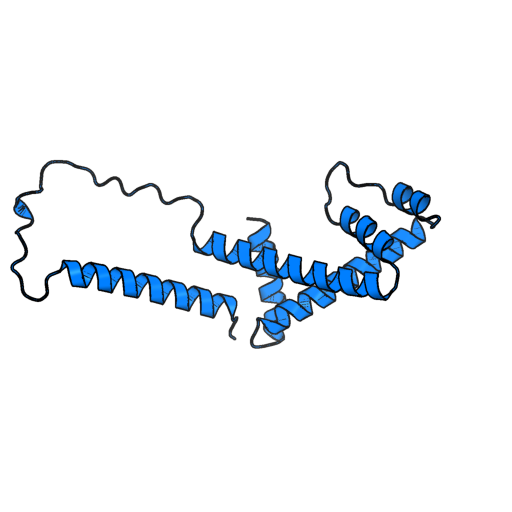an coordinates of each backbone atom (N, Cα, C, O) in ångströms. mmCIF is the PDB's canonical archive format — a tagged-loop text representation of the atomic model.

Sequence. Sequence gives the chain of amino acids in standard one-letter code (A=alanine, C=cysteine, …, Y=tyrosine), read N→C. It is the only feature that is directly encoded by the gene; all structural features are derived from the folded form of this sequence.